Protein AF-A0A090QLT7-F1 (afdb_monomer_lite)

Radius of gyration: 20.05 Å; chains: 1; bounding box: 58×44×57 Å

Organism: NCBI:txid754436

Foldseek 3Di:
DVVVVVVVVVLVVLLVVLLVQLVCLVPDPPDDQLRSLVSLCVSLLVVLCVLPVVSNPDAAQSSQVLLVQQADPPPDGLNDPLNNLSSVSNVDVVRGDDPVSSVVSSVVSNVSSVGGHSVRSVPVCPVPDPDPPDPDPDDDDDD

Sequence (143 aa):
MIYRRVWVWWQNRYRTEALAALDTLGNTQNMTPSERSQALFRVLKTVLVYLDSRHASLFSEPFLQQLDRYTPHSQGGFNTALGQRWMQSLVNPTITLDASEGKALLATSRVWIKVHDPRLGQRDDAANMPEVQDPKLSAKERQ

InterPro domains:
  IPR025489 Protein of unknown function (DUF4381 [PF14316] (3-114)

Secondary structure (DSSP, 8-state):
-HHHHHHHHHHHHHHHHHHHHHHHHHH-TT--HHHHHHHHHHHHHHHHHHH-GGGGG--HHHHHHHHHHTSSSSS--S-SHHHHHHHHHHH-TT----HHHHHHHHHHHHHHHHH--TTTTTTTSTTS---------------

pLDDT: mean 80.19, std 19.17, range [36.0, 96.75]

Structure (mmCIF, N/CA/C/O backbone):
data_AF-A0A090QLT7-F1
#
_entry.id   AF-A0A090QLT7-F1
#
loop_
_atom_site.group_PDB
_atom_site.id
_atom_site.type_symbol
_atom_site.label_atom_id
_atom_site.label_alt_id
_atom_site.label_comp_id
_atom_site.label_asym_id
_atom_site.label_entity_id
_atom_site.label_seq_id
_atom_site.pdbx_PDB_ins_code
_atom_site.Cartn_x
_atom_site.Cartn_y
_atom_site.Cartn_z
_atom_site.occupancy
_atom_site.B_iso_or_equiv
_atom_site.auth_seq_id
_atom_site.auth_comp_id
_atom_site.auth_asym_id
_atom_site.auth_atom_id
_atom_site.pdbx_PDB_model_num
ATOM 1 N N . MET A 1 1 ? 17.314 -9.494 -28.222 1.00 52.06 1 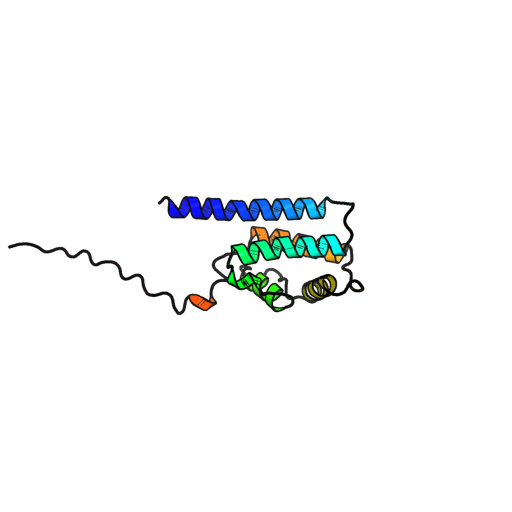MET A N 1
ATOM 2 C CA . MET A 1 1 ? 17.024 -8.113 -27.747 1.00 52.06 1 MET A CA 1
ATOM 3 C C . MET A 1 1 ? 15.533 -7.803 -27.517 1.00 52.06 1 MET A C 1
ATOM 5 O O . MET A 1 1 ? 15.246 -6.803 -26.870 1.00 52.06 1 MET A O 1
ATOM 9 N N . ILE A 1 2 ? 14.580 -8.643 -27.952 1.00 56.88 2 ILE A N 1
ATOM 10 C CA . ILE A 1 2 ? 13.130 -8.406 -27.761 1.00 56.88 2 ILE A CA 1
ATOM 11 C C . ILE A 1 2 ? 12.683 -8.669 -26.308 1.00 56.88 2 ILE A C 1
ATOM 13 O O . ILE A 1 2 ? 11.933 -7.874 -25.745 1.00 56.88 2 ILE A O 1
ATOM 17 N N . TYR A 1 3 ? 13.243 -9.697 -25.657 1.00 51.44 3 TYR A N 1
ATOM 18 C CA . TYR A 1 3 ? 12.934 -10.070 -24.266 1.00 51.44 3 TYR A CA 1
ATOM 19 C C . TYR A 1 3 ? 13.069 -8.917 -23.262 1.00 51.44 3 TYR A C 1
ATOM 21 O O . TYR A 1 3 ? 12.190 -8.715 -22.433 1.00 51.44 3 TYR A O 1
ATOM 29 N N . ARG A 1 4 ? 14.132 -8.105 -23.365 1.00 58.03 4 ARG A N 1
ATOM 30 C CA . ARG A 1 4 ? 14.341 -6.962 -22.458 1.00 58.03 4 ARG A CA 1
ATOM 31 C C . ARG A 1 4 ? 13.281 -5.873 -22.632 1.00 58.03 4 ARG A C 1
ATOM 33 O O . ARG A 1 4 ? 12.872 -5.276 -21.646 1.00 58.03 4 ARG A O 1
ATOM 40 N N . ARG A 1 5 ? 12.825 -5.620 -23.863 1.00 59.81 5 ARG A N 1
ATOM 41 C CA . ARG A 1 5 ? 11.810 -4.589 -24.141 1.00 59.81 5 ARG A CA 1
ATOM 42 C C . ARG A 1 5 ? 10.435 -5.009 -23.643 1.00 59.81 5 ARG A C 1
ATOM 44 O O . ARG A 1 5 ? 9.755 -4.204 -23.021 1.00 59.81 5 ARG A O 1
ATOM 51 N N . VAL A 1 6 ? 10.069 -6.271 -23.868 1.00 59.22 6 VAL A N 1
ATOM 52 C CA . VAL A 1 6 ? 8.826 -6.853 -23.348 1.00 59.22 6 VAL A CA 1
ATOM 53 C C . VAL A 1 6 ? 8.849 -6.822 -21.821 1.00 59.22 6 VAL A C 1
ATOM 55 O O . VAL A 1 6 ? 7.913 -6.315 -21.220 1.00 59.22 6 VAL A O 1
ATOM 58 N N . TRP A 1 7 ? 9.949 -7.238 -21.191 1.00 60.41 7 TRP A N 1
ATOM 59 C CA . TRP A 1 7 ? 10.090 -7.215 -19.734 1.00 60.41 7 TRP A CA 1
ATOM 60 C C . TRP A 1 7 ? 9.965 -5.804 -19.138 1.00 60.41 7 TRP A C 1
ATOM 62 O O . TRP A 1 7 ? 9.192 -5.608 -18.209 1.00 60.41 7 TRP A O 1
ATOM 72 N N . VAL A 1 8 ? 10.636 -4.797 -19.709 1.00 61.47 8 VAL A N 1
ATOM 73 C CA . VAL A 1 8 ? 10.524 -3.396 -19.250 1.00 61.47 8 VAL A CA 1
ATOM 74 C C . VAL A 1 8 ? 9.115 -2.832 -19.468 1.00 61.47 8 VAL A C 1
ATOM 76 O O . VAL A 1 8 ? 8.586 -2.139 -18.602 1.00 61.47 8 VAL A O 1
ATOM 79 N N . TRP A 1 9 ? 8.478 -3.137 -20.600 1.00 63.66 9 TRP A N 1
ATOM 80 C CA . TRP A 1 9 ? 7.107 -2.701 -20.879 1.00 63.66 9 TRP A CA 1
ATOM 81 C C . TRP A 1 9 ? 6.106 -3.317 -19.898 1.00 63.66 9 TRP A C 1
ATOM 83 O O . TRP A 1 9 ? 5.289 -2.605 -19.314 1.00 63.66 9 TRP A O 1
ATOM 93 N N . TRP A 1 10 ? 6.232 -4.621 -19.651 1.00 60.84 10 TRP A N 1
ATOM 94 C CA . TRP A 1 10 ? 5.434 -5.334 -18.660 1.00 60.84 10 TRP A CA 1
ATOM 95 C C . TRP A 1 10 ? 5.668 -4.790 -17.254 1.00 60.84 10 TRP A C 1
ATOM 97 O O . TRP A 1 10 ? 4.707 -4.595 -16.514 1.00 60.84 10 TRP A O 1
ATOM 107 N N . GLN A 1 11 ? 6.917 -4.468 -16.903 1.00 65.31 11 GLN A N 1
ATOM 108 C CA . GLN A 1 11 ? 7.232 -3.899 -15.598 1.00 65.31 11 GLN A CA 1
ATOM 109 C C . GLN A 1 11 ? 6.643 -2.510 -15.368 1.00 65.31 11 GLN A C 1
ATOM 111 O O . GLN A 1 11 ? 6.215 -2.185 -14.262 1.00 65.31 11 GLN A O 1
ATOM 116 N N . ASN A 1 12 ? 6.588 -1.693 -16.412 1.00 73.69 12 ASN A N 1
ATOM 117 C CA . ASN A 1 12 ? 5.999 -0.368 -16.309 1.00 73.69 12 ASN A CA 1
ATOM 118 C C . ASN A 1 12 ? 4.469 -0.432 -16.264 1.00 73.69 12 ASN A C 1
ATOM 120 O O . ASN A 1 12 ? 3.856 0.355 -15.548 1.00 73.69 12 ASN A O 1
ATOM 124 N N . ARG A 1 13 ? 3.848 -1.400 -16.950 1.00 84.31 13 ARG A N 1
ATOM 125 C CA . ARG A 1 13 ? 2.387 -1.510 -17.018 1.00 84.31 13 ARG A CA 1
ATOM 126 C C . ARG A 1 13 ? 1.741 -1.758 -15.653 1.00 84.31 13 ARG A C 1
ATOM 128 O O . ARG A 1 13 ? 0.888 -0.970 -15.248 1.00 84.31 13 ARG A O 1
ATOM 135 N N . TYR A 1 14 ? 2.158 -2.800 -14.930 1.00 87.56 14 TYR A N 1
ATOM 136 C CA . TYR A 1 14 ? 1.538 -3.122 -13.636 1.00 87.56 14 TYR A CA 1
ATOM 137 C C . TYR A 1 14 ? 1.758 -2.002 -12.607 1.00 87.56 14 TYR A C 1
ATOM 139 O O . TYR A 1 14 ? 0.879 -1.724 -11.794 1.00 87.56 14 TYR A O 1
ATOM 147 N N . ARG A 1 15 ? 2.914 -1.318 -12.655 1.00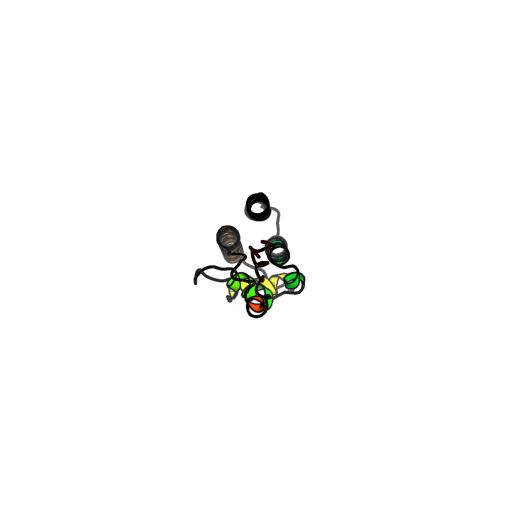 90.81 15 ARG A N 1
ATOM 148 C CA . ARG A 1 15 ? 3.207 -0.167 -11.787 1.00 90.81 15 ARG A CA 1
ATOM 149 C C . ARG A 1 15 ? 2.277 0.999 -12.078 1.00 90.81 15 ARG A C 1
ATOM 151 O O . ARG A 1 15 ? 1.755 1.595 -11.141 1.00 90.81 15 ARG A O 1
ATOM 158 N N . THR A 1 16 ? 2.058 1.321 -13.351 1.00 90.56 16 THR A N 1
ATOM 159 C CA . THR A 1 16 ? 1.128 2.382 -13.751 1.00 90.56 16 THR A CA 1
ATOM 160 C C . THR A 1 16 ? -0.300 2.060 -13.317 1.00 90.56 16 THR A C 1
ATOM 162 O O . THR A 1 16 ? -0.952 2.921 -12.731 1.00 90.56 16 THR A O 1
ATOM 165 N N . GLU A 1 17 ? -0.769 0.828 -13.532 1.00 91.19 17 GLU A N 1
ATOM 166 C CA . GLU A 1 17 ? -2.104 0.388 -13.101 1.00 91.19 17 GLU A CA 1
ATOM 167 C C . GLU A 1 17 ? -2.254 0.457 -11.571 1.00 91.19 17 GLU A C 1
ATOM 169 O O . GLU A 1 17 ? -3.236 1.003 -11.064 1.00 91.19 17 GLU A O 1
ATOM 174 N N . ALA A 1 18 ? -1.244 0.001 -10.821 1.00 93.44 18 ALA A N 1
ATOM 175 C CA . ALA A 1 18 ? -1.240 0.091 -9.365 1.00 93.44 18 ALA A CA 1
ATOM 176 C C . ALA A 1 18 ? -1.248 1.548 -8.872 1.00 93.44 18 ALA A C 1
ATOM 178 O O . ALA A 1 18 ? -2.026 1.888 -7.985 1.00 93.44 18 ALA A O 1
ATOM 179 N N . LEU A 1 19 ? -0.433 2.434 -9.457 1.00 94.19 19 LEU A N 1
ATOM 180 C CA . LEU A 1 19 ? -0.421 3.857 -9.095 1.00 94.19 19 LEU A CA 1
ATOM 181 C C . LEU A 1 19 ? -1.758 4.542 -9.395 1.00 94.19 19 LEU A C 1
ATOM 183 O O . LEU A 1 19 ? -2.224 5.318 -8.564 1.00 94.19 19 LEU A O 1
ATOM 187 N N . ALA A 1 20 ? -2.391 4.235 -10.530 1.00 93.62 20 ALA A N 1
ATOM 188 C CA . ALA A 1 20 ? -3.713 4.758 -10.872 1.00 93.62 20 ALA A CA 1
ATOM 189 C C . ALA A 1 20 ? -4.791 4.286 -9.878 1.00 93.62 20 ALA A C 1
ATOM 191 O O . ALA A 1 20 ? -5.640 5.073 -9.449 1.00 93.62 20 ALA A O 1
ATOM 192 N N . ALA A 1 21 ? -4.721 3.026 -9.438 1.00 93.38 21 ALA A N 1
ATOM 193 C CA . ALA A 1 21 ? -5.599 2.515 -8.390 1.00 93.38 21 ALA A CA 1
ATOM 194 C C . ALA A 1 21 ? -5.374 3.245 -7.051 1.00 93.38 21 ALA A C 1
ATOM 196 O O . ALA A 1 21 ? -6.337 3.680 -6.421 1.00 93.38 21 ALA A O 1
ATOM 197 N N . LEU A 1 22 ? -4.117 3.460 -6.636 1.00 93.94 22 LEU A N 1
ATOM 198 C CA . LEU A 1 22 ? -3.793 4.228 -5.422 1.00 93.94 22 LEU A CA 1
ATOM 199 C C . LEU A 1 22 ? -4.205 5.707 -5.512 1.00 93.94 22 LEU A C 1
ATOM 201 O O . LEU A 1 22 ? -4.451 6.346 -4.485 1.00 93.94 22 LEU A O 1
ATOM 205 N N . ASP A 1 23 ? -4.250 6.285 -6.710 1.00 93.44 23 ASP A N 1
ATOM 206 C CA . ASP A 1 23 ? -4.764 7.638 -6.918 1.00 93.44 23 ASP A CA 1
ATOM 207 C C . ASP A 1 23 ? -6.280 7.697 -6.720 1.00 93.44 23 ASP A C 1
ATOM 209 O O . ASP A 1 23 ? -6.778 8.473 -5.902 1.00 93.44 23 ASP A O 1
ATOM 213 N N . THR A 1 24 ? -6.990 6.758 -7.345 1.00 92.88 24 THR A N 1
ATOM 214 C CA . THR A 1 24 ? -8.440 6.591 -7.196 1.00 92.88 24 THR A CA 1
ATOM 215 C C . THR A 1 24 ? -8.835 6.426 -5.725 1.00 92.88 24 THR A C 1
ATOM 217 O O . THR A 1 24 ? -9.754 7.096 -5.251 1.00 92.88 24 THR A O 1
ATOM 220 N N . LEU A 1 25 ? -8.106 5.604 -4.960 1.00 91.38 25 LEU A N 1
ATOM 221 C CA . LEU A 1 25 ? -8.370 5.388 -3.529 1.00 91.38 25 LEU A CA 1
ATOM 222 C C . LEU A 1 25 ? -8.169 6.637 -2.664 1.00 91.38 25 LEU A C 1
ATOM 224 O O . LEU A 1 25 ? -8.872 6.809 -1.664 1.00 91.38 25 LEU A O 1
ATOM 228 N N . GLY A 1 26 ? -7.209 7.489 -3.030 1.00 88.00 26 GLY A N 1
ATOM 229 C CA . GLY A 1 26 ? -6.942 8.749 -2.335 1.00 88.00 26 GLY A CA 1
ATOM 230 C C . GLY A 1 26 ? -7.997 9.819 -2.616 1.00 88.00 26 GLY A C 1
ATOM 231 O O . GLY A 1 26 ? -8.334 10.587 -1.718 1.00 88.00 26 GLY A O 1
ATOM 232 N N . ASN A 1 27 ? -8.541 9.836 -3.835 1.00 88.69 27 ASN A N 1
ATOM 233 C CA . ASN A 1 27 ? -9.490 10.854 -4.292 1.00 88.69 27 ASN A CA 1
ATOM 234 C C . ASN A 1 27 ? -10.961 10.473 -4.041 1.00 88.69 27 ASN A C 1
ATOM 236 O O . ASN A 1 27 ? -11.836 11.338 -4.048 1.00 88.69 27 ASN A O 1
ATOM 240 N N . THR A 1 28 ? -11.254 9.193 -3.788 1.00 88.88 28 THR A N 1
ATOM 241 C CA . THR A 1 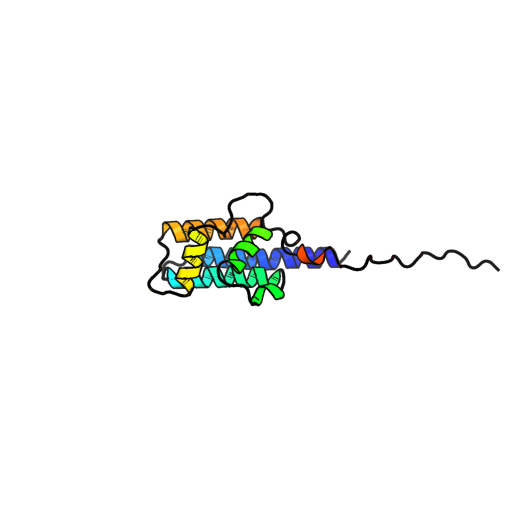28 ? -12.620 8.727 -3.517 1.00 88.88 28 THR A CA 1
ATOM 242 C C . THR A 1 28 ? -13.071 9.129 -2.111 1.00 88.88 28 THR A C 1
ATOM 244 O O . THR A 1 28 ? -12.614 8.576 -1.104 1.00 88.88 28 THR A O 1
ATOM 247 N N . GLN A 1 29 ? -14.011 10.076 -2.049 1.00 82.06 29 GLN A N 1
ATOM 248 C CA . GLN A 1 29 ? -14.569 10.600 -0.796 1.00 82.06 29 GLN A CA 1
ATOM 249 C C . GLN A 1 29 ? -15.660 9.701 -0.190 1.00 82.06 29 GLN A C 1
ATOM 251 O O . GLN A 1 29 ? -15.842 9.705 1.022 1.00 82.06 29 GLN A O 1
ATOM 256 N N . ASN A 1 30 ? -16.319 8.871 -1.005 1.00 86.81 30 ASN A N 1
ATOM 257 C CA . ASN A 1 30 ? -17.459 8.040 -0.589 1.00 86.81 30 ASN A CA 1
ATOM 258 C C . ASN A 1 30 ? -17.070 6.649 -0.051 1.00 86.81 30 ASN A C 1
ATOM 260 O O . ASN A 1 30 ? -17.939 5.801 0.113 1.00 86.81 30 ASN A O 1
ATOM 264 N N . MET A 1 31 ? -15.782 6.387 0.191 1.00 87.50 31 MET A N 1
ATOM 265 C CA . MET A 1 31 ? -15.313 5.115 0.755 1.00 87.50 31 MET A CA 1
ATOM 266 C C . MET A 1 31 ? -15.127 5.213 2.265 1.00 87.50 31 MET A C 1
ATOM 268 O O . MET A 1 31 ? -14.436 6.111 2.764 1.00 87.50 31 MET A O 1
ATOM 272 N N . THR A 1 32 ? -15.655 4.221 2.975 1.00 90.06 32 THR A N 1
ATOM 273 C CA . THR A 1 32 ? -15.369 4.013 4.395 1.00 90.06 32 THR A CA 1
ATOM 274 C C . THR A 1 32 ? -13.881 3.679 4.614 1.00 90.06 32 THR A C 1
ATOM 276 O O . THR A 1 32 ? -13.202 3.184 3.703 1.00 90.06 32 THR A O 1
ATOM 279 N N . PRO A 1 33 ? -13.328 3.912 5.821 1.00 87.94 33 PRO A N 1
ATOM 280 C CA . PRO A 1 33 ? -11.946 3.541 6.137 1.00 87.94 33 PRO A CA 1
ATOM 281 C C . PRO A 1 33 ? -11.645 2.056 5.899 1.00 87.94 33 PRO A C 1
ATOM 283 O O . PRO A 1 33 ? -10.572 1.714 5.395 1.00 87.94 33 PRO A O 1
ATOM 286 N N . SER A 1 34 ? -12.598 1.174 6.204 1.00 89.25 34 SER A N 1
ATOM 287 C CA . SER A 1 34 ? -12.457 -0.272 6.020 1.00 89.25 34 SER A CA 1
ATOM 288 C C . SER A 1 34 ? -12.422 -0.660 4.541 1.00 89.25 34 SER A C 1
ATOM 290 O O . SER A 1 34 ? -11.532 -1.404 4.129 1.00 89.25 34 SER A O 1
ATOM 292 N N . GLU A 1 35 ? -13.309 -0.103 3.711 1.00 91.50 35 GLU A N 1
ATOM 293 C CA . GLU A 1 35 ? -13.295 -0.335 2.258 1.00 91.50 35 GLU A CA 1
ATOM 294 C C . GLU A 1 35 ? -11.988 0.144 1.627 1.00 91.50 35 GLU A C 1
ATOM 296 O O . GLU A 1 35 ? -11.368 -0.583 0.848 1.00 91.50 35 GLU A O 1
ATOM 301 N N . ARG A 1 36 ? -11.519 1.337 2.015 1.00 92.00 36 ARG A N 1
ATOM 302 C CA . ARG A 1 36 ? -10.237 1.873 1.542 1.00 92.00 36 ARG A CA 1
ATOM 303 C C . ARG A 1 36 ? -9.074 0.959 1.935 1.00 92.00 36 ARG A C 1
ATOM 305 O O . ARG A 1 36 ? -8.203 0.693 1.109 1.00 92.00 36 ARG A O 1
ATOM 312 N N . SER A 1 37 ? -9.079 0.443 3.165 1.00 92.50 37 SER A N 1
ATOM 313 C CA . SER A 1 37 ? -8.051 -0.476 3.674 1.00 92.50 37 SER A CA 1
ATOM 314 C C . SER A 1 37 ? -8.029 -1.798 2.906 1.00 92.50 37 SER A C 1
ATOM 316 O O . SER A 1 37 ? -6.957 -2.277 2.533 1.00 92.50 37 SER A O 1
ATOM 318 N N . GLN A 1 38 ? -9.204 -2.366 2.622 1.00 93.44 38 GLN A N 1
ATOM 319 C CA . GLN A 1 38 ? -9.337 -3.588 1.830 1.00 93.44 38 GLN A CA 1
ATOM 320 C C . GLN A 1 38 ? -8.902 -3.381 0.381 1.00 93.44 38 GLN A C 1
ATOM 322 O O . GLN A 1 38 ? -8.201 -4.222 -0.179 1.00 93.44 38 GLN A O 1
ATOM 327 N N . ALA A 1 39 ? -9.292 -2.269 -0.237 1.00 93.88 39 ALA A N 1
ATOM 328 C CA . ALA A 1 39 ? -8.906 -1.975 -1.607 1.00 93.88 39 ALA A CA 1
ATOM 329 C C . ALA A 1 39 ? -7.392 -1.743 -1.728 1.00 93.88 39 ALA A C 1
ATOM 331 O O . ALA A 1 39 ? -6.767 -2.273 -2.647 1.00 93.88 39 ALA A O 1
ATOM 332 N N . LEU A 1 40 ? -6.783 -1.050 -0.759 1.00 94.88 40 LEU A N 1
ATOM 333 C CA . LEU A 1 40 ? -5.330 -0.897 -0.676 1.00 94.88 40 LEU A CA 1
ATOM 334 C C . LEU A 1 40 ? -4.625 -2.258 -0.587 1.00 94.88 40 LEU A C 1
ATOM 336 O O . LEU A 1 40 ? -3.665 -2.507 -1.318 1.00 94.88 40 LEU A O 1
ATOM 340 N N . PHE A 1 41 ? -5.139 -3.159 0.258 1.00 95.94 41 PHE A N 1
ATOM 341 C CA . PHE A 1 41 ? -4.607 -4.516 0.386 1.00 95.94 41 PHE A CA 1
ATOM 342 C C . PHE A 1 41 ? -4.679 -5.263 -0.939 1.00 95.94 41 PHE A C 1
ATOM 344 O O . PHE A 1 41 ? -3.675 -5.819 -1.369 1.00 95.94 41 PHE A O 1
ATOM 351 N N . ARG A 1 42 ? -5.824 -5.222 -1.633 1.00 94.69 42 ARG A N 1
ATOM 352 C CA . ARG A 1 42 ? -5.986 -5.875 -2.942 1.00 94.69 42 ARG A CA 1
ATOM 353 C C . ARG A 1 42 ? -4.987 -5.353 -3.972 1.00 94.69 42 ARG A C 1
ATOM 355 O O . ARG A 1 42 ? -4.412 -6.161 -4.692 1.00 94.69 42 ARG A O 1
ATOM 362 N N . VAL A 1 43 ? -4.744 -4.042 -4.030 1.00 94.94 43 VAL A N 1
ATOM 363 C CA . VAL A 1 43 ? -3.759 -3.458 -4.959 1.00 94.94 43 VAL A CA 1
ATOM 364 C C . VAL A 1 43 ? -2.361 -4.010 -4.678 1.00 94.94 43 VAL A C 1
ATOM 366 O O . VAL A 1 43 ? -1.729 -4.566 -5.574 1.00 94.94 43 VAL A O 1
ATOM 369 N N . LEU A 1 44 ? -1.892 -3.916 -3.432 1.00 94.69 44 LEU A N 1
ATOM 370 C CA . LEU A 1 44 ? -0.553 -4.388 -3.062 1.00 94.69 44 LEU A CA 1
ATOM 371 C C . LEU A 1 44 ? -0.414 -5.908 -3.193 1.00 94.69 44 LEU A C 1
ATOM 373 O O . LEU A 1 44 ? 0.615 -6.405 -3.647 1.00 94.69 44 LEU A O 1
ATOM 377 N N . LYS A 1 45 ? -1.470 -6.648 -2.859 1.00 94.75 45 LYS A N 1
ATOM 378 C CA . LYS A 1 45 ? -1.533 -8.100 -3.000 1.00 94.75 45 LYS A CA 1
ATOM 379 C C . LYS A 1 45 ? -1.411 -8.532 -4.454 1.00 94.75 45 LYS A C 1
ATOM 381 O O . LYS A 1 45 ? -0.602 -9.406 -4.748 1.00 94.75 45 LYS A O 1
ATOM 386 N N . THR A 1 46 ? -2.155 -7.899 -5.359 1.00 92.25 46 THR A N 1
ATOM 387 C CA . THR A 1 46 ? -2.047 -8.153 -6.800 1.00 92.25 46 THR A CA 1
ATOM 388 C C . THR A 1 46 ? -0.629 -7.895 -7.295 1.00 92.25 46 THR A C 1
ATOM 390 O O . THR A 1 46 ? -0.094 -8.709 -8.040 1.00 92.25 46 THR A O 1
ATOM 393 N N . VAL A 1 47 ? 0.018 -6.817 -6.838 1.00 92.50 47 VAL A N 1
ATOM 394 C CA . VAL A 1 47 ? 1.409 -6.528 -7.212 1.00 92.50 47 VAL A CA 1
ATOM 395 C C . VAL A 1 47 ? 2.366 -7.599 -6.685 1.00 92.50 47 VAL A C 1
ATOM 397 O O . VAL A 1 47 ? 3.189 -8.083 -7.451 1.00 92.50 47 VAL A O 1
ATOM 400 N N . LEU A 1 48 ? 2.245 -8.042 -5.430 1.00 91.88 48 LEU A N 1
ATOM 401 C CA . LEU A 1 48 ? 3.084 -9.130 -4.907 1.00 91.88 48 LEU A CA 1
ATOM 402 C C . LEU A 1 48 ? 2.904 -10.447 -5.669 1.00 91.88 48 LEU A C 1
ATOM 404 O O . LEU A 1 48 ? 3.895 -11.109 -5.969 1.00 91.88 48 LEU A O 1
ATOM 408 N N . VAL A 1 49 ? 1.660 -10.813 -5.990 1.00 90.69 49 VAL A N 1
ATOM 409 C CA . VAL A 1 49 ? 1.342 -12.017 -6.780 1.00 90.69 49 VAL A CA 1
ATOM 410 C C . VAL A 1 49 ? 1.875 -11.897 -8.204 1.00 90.69 49 VAL A C 1
ATOM 412 O O . VAL A 1 49 ? 2.329 -12.880 -8.781 1.00 90.69 49 VAL A O 1
ATOM 415 N N . TYR A 1 50 ? 1.859 -10.691 -8.765 1.00 88.44 50 TYR A N 1
ATOM 416 C CA . TYR A 1 50 ? 2.457 -10.413 -10.063 1.00 88.44 50 TYR A CA 1
ATOM 417 C C . TYR A 1 50 ? 3.987 -10.569 -10.037 1.00 88.44 50 TYR A C 1
ATOM 419 O O . TYR A 1 50 ? 4.569 -11.070 -10.997 1.00 88.44 50 TYR A O 1
ATOM 427 N N . LEU A 1 51 ? 4.647 -10.159 -8.947 1.00 88.62 51 LEU A N 1
ATOM 428 C CA . LEU A 1 51 ? 6.095 -10.332 -8.773 1.00 88.62 51 LEU A CA 1
ATOM 429 C C . LEU A 1 51 ? 6.486 -11.802 -8.587 1.00 88.62 51 LEU A C 1
ATOM 431 O O . LEU A 1 51 ? 7.533 -12.220 -9.086 1.00 88.62 51 LEU A O 1
ATOM 435 N N . ASP A 1 52 ? 5.658 -12.563 -7.872 1.00 87.50 52 ASP A N 1
ATOM 436 C CA . ASP A 1 52 ? 5.752 -14.014 -7.754 1.00 87.50 52 ASP A CA 1
ATOM 437 C C . ASP A 1 52 ? 4.418 -14.595 -7.260 1.00 87.50 52 ASP A C 1
ATOM 439 O O . ASP A 1 52 ? 3.922 -14.260 -6.179 1.00 87.50 52 ASP A O 1
ATOM 443 N N . SER A 1 53 ? 3.859 -15.521 -8.038 1.00 88.44 53 SER A N 1
ATOM 444 C CA . SER A 1 53 ? 2.584 -16.178 -7.736 1.00 88.44 53 SER A CA 1
ATOM 445 C C . SER A 1 53 ? 2.563 -16.920 -6.393 1.00 88.44 53 SER A C 1
ATOM 447 O O . SER A 1 53 ? 1.500 -17.031 -5.778 1.00 88.44 53 SER A O 1
ATOM 449 N N . ARG A 1 54 ? 3.722 -17.361 -5.879 1.00 89.69 54 ARG A N 1
ATOM 450 C CA . ARG A 1 54 ? 3.848 -18.018 -4.565 1.00 89.69 54 ARG A CA 1
ATOM 451 C C . ARG A 1 54 ? 3.423 -17.104 -3.417 1.00 89.69 54 ARG A C 1
ATOM 453 O O . ARG A 1 54 ? 2.986 -17.586 -2.376 1.00 89.69 54 ARG A O 1
ATOM 460 N N . HIS A 1 55 ? 3.452 -15.784 -3.616 1.00 90.62 55 HIS A N 1
ATOM 461 C CA . HIS A 1 55 ? 2.985 -14.820 -2.622 1.00 90.62 55 HIS A CA 1
ATOM 462 C C . HIS A 1 55 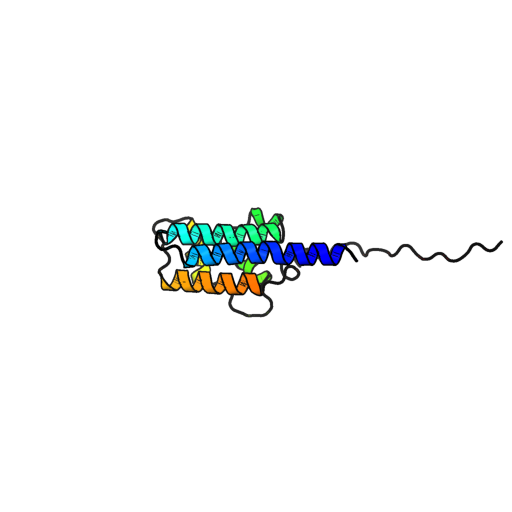? 1.460 -14.763 -2.477 1.00 90.62 55 HIS A C 1
ATOM 464 O O . HIS A 1 55 ? 0.968 -14.032 -1.614 1.00 90.62 55 HIS A O 1
ATOM 470 N N . ALA A 1 56 ? 0.684 -15.514 -3.268 1.00 89.62 56 ALA A N 1
ATOM 471 C CA . ALA A 1 56 ? -0.780 -15.506 -3.218 1.00 89.62 56 ALA A CA 1
ATOM 472 C C . ALA A 1 56 ? -1.352 -15.924 -1.856 1.00 89.62 56 ALA A C 1
ATOM 474 O O . ALA A 1 56 ? -2.354 -15.355 -1.424 1.00 89.62 56 ALA A O 1
ATOM 475 N N . SER A 1 57 ? -0.682 -16.808 -1.118 1.00 92.19 57 SER A N 1
ATOM 476 C CA . SER A 1 57 ? -1.118 -17.250 0.215 1.00 92.19 57 SER A CA 1
ATOM 477 C C . SER A 1 57 ? -0.742 -16.292 1.354 1.00 92.19 57 SER A C 1
ATOM 479 O O . SER A 1 57 ? -1.298 -16.402 2.441 1.00 92.19 57 SER A O 1
ATOM 481 N N . LEU A 1 58 ? 0.164 -15.330 1.128 1.00 93.31 58 LEU A N 1
ATOM 482 C CA . LEU A 1 58 ? 0.664 -14.456 2.198 1.00 93.31 58 LEU A CA 1
ATOM 483 C C . LEU A 1 58 ? -0.415 -13.517 2.754 1.00 93.31 58 LEU A C 1
ATOM 485 O O . LEU A 1 58 ? -1.064 -12.778 2.016 1.00 93.31 58 LEU A O 1
ATOM 489 N N . PHE A 1 59 ? -0.559 -13.466 4.067 1.00 93.75 59 PHE A N 1
ATOM 490 C CA . PHE A 1 59 ? -1.444 -12.524 4.746 1.00 93.75 59 PHE A CA 1
ATOM 491 C C . PHE A 1 59 ? -0.792 -12.073 6.050 1.00 93.75 59 PHE A C 1
ATOM 493 O O . PHE A 1 59 ? 0.163 -12.704 6.496 1.00 93.75 59 PHE A O 1
ATOM 500 N N . SER A 1 60 ? -1.309 -11.009 6.666 1.00 92.75 60 SER A N 1
ATOM 501 C CA . SER A 1 60 ? -0.832 -10.513 7.958 1.00 92.75 60 SER A CA 1
ATOM 502 C C . SER A 1 60 ? 0.675 -10.197 7.938 1.00 92.75 60 SER A C 1
ATOM 504 O O . SER A 1 60 ? 1.181 -9.642 6.964 1.00 92.75 60 SER A O 1
ATOM 506 N N . GLU A 1 61 ? 1.403 -10.532 8.997 1.00 93.38 61 GLU A N 1
ATOM 507 C CA . GLU A 1 61 ? 2.833 -10.270 9.123 1.00 93.38 61 GLU A CA 1
ATOM 508 C C . GLU A 1 61 ? 3.685 -10.821 7.957 1.00 93.38 61 GLU A C 1
ATOM 510 O O . GLU A 1 61 ? 4.449 -10.033 7.395 1.00 93.38 61 GLU A O 1
ATOM 515 N N . PRO A 1 62 ? 3.544 -12.087 7.505 1.00 93.44 62 PRO A N 1
ATOM 516 C CA . PRO A 1 62 ? 4.271 -12.588 6.334 1.00 93.44 62 PRO A CA 1
ATOM 517 C C . PRO A 1 62 ? 4.109 -11.728 5.076 1.00 93.44 62 PRO A C 1
ATOM 519 O O . PRO A 1 62 ? 5.048 -11.564 4.300 1.00 93.44 62 PRO A O 1
ATOM 522 N N . PHE A 1 63 ? 2.925 -11.149 4.870 1.00 94.81 63 PHE A N 1
ATOM 523 C CA . PHE A 1 63 ? 2.683 -10.233 3.758 1.00 94.81 63 PHE A CA 1
ATOM 524 C C . PHE A 1 63 ? 3.471 -8.924 3.919 1.00 94.81 63 PHE A C 1
ATOM 526 O O . PHE A 1 63 ? 4.109 -8.480 2.966 1.00 94.81 63 PHE A O 1
ATOM 533 N N . LEU A 1 64 ? 3.480 -8.335 5.119 1.00 94.81 64 LEU A N 1
ATOM 534 C CA . LEU A 1 64 ? 4.210 -7.093 5.403 1.00 94.81 64 LEU A CA 1
ATOM 535 C C . LEU A 1 64 ? 5.725 -7.284 5.278 1.00 94.81 64 LEU A C 1
ATOM 537 O O . LEU A 1 64 ? 6.397 -6.483 4.633 1.00 94.81 64 LEU A O 1
ATOM 541 N N . GLN A 1 65 ? 6.252 -8.377 5.834 1.00 93.19 65 GLN A N 1
ATOM 542 C CA . GLN A 1 65 ? 7.665 -8.735 5.712 1.00 93.19 65 GLN A CA 1
ATOM 543 C C . GLN A 1 65 ? 8.072 -8.912 4.247 1.00 93.19 65 GLN A C 1
ATOM 545 O O . GLN A 1 65 ? 9.160 -8.497 3.847 1.00 93.19 65 GLN A O 1
ATOM 550 N N . GLN A 1 66 ? 7.195 -9.498 3.426 1.00 94.12 66 GLN A N 1
ATOM 551 C CA . GLN A 1 66 ? 7.490 -9.679 2.012 1.00 94.12 66 GLN A CA 1
ATOM 552 C C . GLN A 1 66 ? 7.537 -8.349 1.259 1.00 94.12 66 GLN A C 1
ATOM 554 O O . GLN A 1 66 ? 8.441 -8.161 0.449 1.00 94.12 66 GLN A O 1
ATOM 559 N N . LEU A 1 67 ? 6.633 -7.402 1.542 1.00 93.00 67 LEU A N 1
ATOM 560 C CA . LEU A 1 67 ? 6.731 -6.048 0.982 1.00 93.00 67 LEU A CA 1
ATOM 561 C C . LEU A 1 67 ? 8.087 -5.410 1.316 1.00 93.00 67 LEU A C 1
ATOM 563 O O . LEU A 1 67 ? 8.730 -4.848 0.430 1.00 93.00 67 LEU A O 1
ATOM 567 N N . ASP A 1 68 ? 8.557 -5.574 2.552 1.00 92.06 68 ASP A N 1
ATOM 568 C CA . ASP A 1 68 ? 9.828 -5.005 3.009 1.00 92.06 68 ASP A CA 1
ATOM 569 C C . ASP A 1 68 ? 11.045 -5.627 2.327 1.00 92.06 68 ASP A C 1
ATOM 571 O O . ASP A 1 68 ? 11.994 -4.918 2.000 1.00 92.06 68 ASP A O 1
ATOM 575 N N . ARG A 1 69 ? 11.001 -6.926 2.010 1.00 91.12 69 ARG A N 1
ATOM 576 C CA . ARG A 1 69 ? 12.062 -7.598 1.238 1.00 91.12 69 ARG A CA 1
ATOM 577 C C . ARG A 1 69 ? 12.214 -7.052 -0.179 1.00 91.12 69 ARG A C 1
ATOM 579 O O . ARG A 1 69 ? 13.299 -7.128 -0.748 1.00 91.12 69 ARG A O 1
ATOM 586 N N . TYR A 1 70 ? 11.147 -6.505 -0.755 1.00 90.25 70 TYR A N 1
ATOM 587 C CA . TYR A 1 70 ? 11.185 -5.858 -2.065 1.00 90.25 70 TYR A CA 1
ATOM 588 C C . TYR A 1 70 ? 11.656 -4.394 -2.009 1.00 90.25 70 TYR A C 1
ATOM 590 O O . TYR A 1 70 ? 11.842 -3.787 -3.066 1.00 90.25 70 TYR A O 1
ATOM 598 N N . THR A 1 71 ? 11.863 -3.818 -0.821 1.00 88.12 71 THR A N 1
ATOM 599 C CA . THR A 1 71 ? 12.284 -2.422 -0.651 1.00 88.12 71 THR A CA 1
ATOM 600 C C . THR A 1 71 ? 13.812 -2.299 -0.723 1.00 88.12 71 THR A C 1
ATOM 602 O O . THR A 1 71 ? 14.523 -2.878 0.100 1.00 88.12 71 THR A O 1
ATOM 605 N N . PRO A 1 72 ? 14.365 -1.540 -1.687 1.00 80.12 72 PRO A N 1
ATOM 606 C CA . PRO A 1 72 ? 15.794 -1.272 -1.722 1.00 80.12 72 PRO A CA 1
ATOM 607 C C . PRO A 1 72 ? 16.184 -0.270 -0.626 1.00 80.12 72 PRO A C 1
ATOM 609 O O . PRO A 1 72 ? 15.733 0.872 -0.643 1.00 80.12 72 PRO A O 1
ATOM 612 N N . HIS A 1 73 ? 17.109 -0.679 0.252 1.00 67.62 73 HIS A N 1
ATOM 613 C CA . HIS A 1 73 ? 17.621 0.088 1.404 1.00 67.62 73 HIS A CA 1
ATOM 614 C C . HIS A 1 73 ? 16.560 0.367 2.485 1.00 67.62 73 HIS A C 1
ATOM 616 O O . HIS A 1 73 ? 15.366 0.252 2.239 1.00 67.62 73 HIS A O 1
ATOM 622 N N . SER A 1 74 ? 17.001 0.731 3.696 1.00 60.53 74 SER A N 1
ATOM 623 C CA . SER A 1 74 ? 16.189 0.933 4.914 1.00 60.53 74 SER A CA 1
ATOM 624 C C . SER A 1 74 ? 15.207 2.121 4.864 1.00 60.53 74 SER A C 1
ATOM 626 O O . SER A 1 74 ? 15.015 2.819 5.859 1.00 60.53 74 SER A O 1
ATOM 628 N N . GLN A 1 75 ? 14.603 2.404 3.710 1.00 60.25 75 GLN A N 1
ATOM 629 C CA . GLN A 1 75 ? 13.433 3.267 3.628 1.00 60.25 75 GLN A CA 1
ATOM 630 C C . GLN A 1 75 ? 12.276 2.541 4.316 1.00 60.25 75 GLN A C 1
ATOM 632 O O . GLN A 1 75 ? 12.063 1.359 4.067 1.00 60.25 75 GLN A O 1
ATOM 637 N N . GLY A 1 76 ? 11.602 3.230 5.241 1.00 62.97 76 GLY A N 1
ATOM 638 C CA . GLY A 1 76 ? 10.638 2.648 6.178 1.00 62.97 76 GLY A CA 1
ATOM 639 C C . GLY A 1 76 ? 9.715 1.586 5.571 1.00 62.97 76 GLY A C 1
ATOM 640 O O . GLY A 1 76 ? 9.198 1.746 4.466 1.00 62.97 76 GLY A O 1
ATOM 641 N N . GLY A 1 77 ? 9.537 0.502 6.322 1.00 80.06 77 GLY A N 1
ATOM 642 C CA . GLY A 1 77 ? 8.800 -0.677 5.891 1.00 80.06 77 GLY A CA 1
ATOM 643 C C . GLY A 1 77 ? 7.320 -0.682 6.271 1.00 80.06 77 GLY A C 1
ATOM 644 O O . GLY A 1 77 ? 6.807 0.173 6.997 1.00 80.06 77 GLY A O 1
ATOM 645 N N . PHE A 1 78 ? 6.639 -1.707 5.787 1.00 90.81 78 PHE A N 1
ATOM 646 C CA . PHE A 1 78 ? 5.288 -2.094 6.135 1.00 90.81 78 PHE A CA 1
ATOM 647 C C . PHE A 1 78 ? 5.239 -2.902 7.425 1.00 90.81 78 PHE A C 1
ATOM 649 O O . PHE A 1 78 ? 4.220 -2.832 8.108 1.00 90.81 78 PHE A O 1
ATOM 656 N N . ASN A 1 79 ? 6.294 -3.632 7.808 1.00 91.12 79 ASN A N 1
ATOM 657 C CA . ASN A 1 79 ? 6.308 -4.396 9.056 1.00 91.12 79 ASN A CA 1
ATOM 658 C C . ASN A 1 79 ? 6.547 -3.493 10.283 1.00 91.12 79 ASN A C 1
ATOM 660 O O . ASN A 1 79 ? 7.565 -3.558 10.967 1.00 91.12 79 ASN A O 1
ATOM 664 N N . THR A 1 80 ? 5.588 -2.608 10.539 1.00 92.50 80 THR A N 1
ATOM 665 C CA . THR A 1 80 ? 5.550 -1.659 11.657 1.00 92.50 80 THR A CA 1
ATOM 666 C C . THR A 1 80 ? 4.244 -1.826 12.430 1.00 92.50 80 THR A C 1
ATOM 668 O O . THR A 1 80 ? 3.321 -2.492 11.962 1.00 92.50 80 THR A O 1
ATOM 671 N N . ALA A 1 81 ? 4.112 -1.168 13.586 1.00 92.81 81 ALA A N 1
ATOM 672 C CA . ALA A 1 81 ? 2.857 -1.165 14.347 1.00 92.81 81 ALA A CA 1
ATOM 673 C C . ALA A 1 81 ? 1.649 -0.723 13.495 1.00 92.81 81 ALA A C 1
ATOM 675 O O . ALA A 1 81 ? 0.574 -1.312 13.595 1.00 92.81 81 ALA A O 1
ATOM 676 N N . LEU A 1 82 ? 1.844 0.256 12.602 1.00 94.00 82 LEU A N 1
ATOM 677 C CA . LEU A 1 82 ? 0.816 0.714 11.667 1.00 94.00 82 LEU A CA 1
ATOM 678 C C . LEU A 1 82 ? 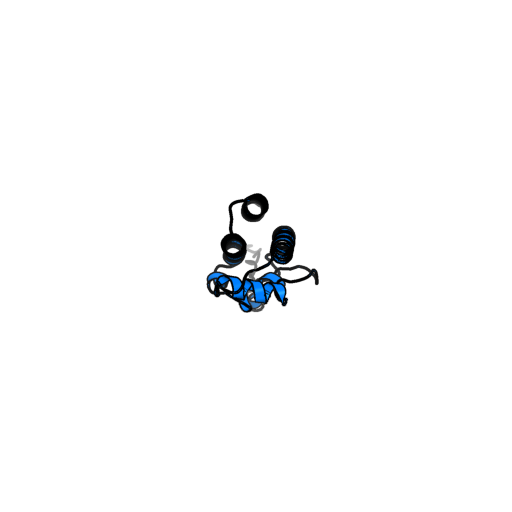0.428 -0.374 10.656 1.00 94.00 82 LEU A C 1
ATOM 680 O O . LEU A 1 82 ? -0.757 -0.598 10.419 1.00 94.00 82 LEU A O 1
ATOM 684 N N . GLY A 1 83 ? 1.403 -1.079 10.078 1.00 94.44 83 GLY A N 1
ATOM 685 C CA . GLY A 1 83 ? 1.116 -2.178 9.154 1.00 94.44 83 GLY A CA 1
ATOM 686 C C . GLY A 1 83 ? 0.426 -3.357 9.834 1.00 94.44 83 GLY A C 1
ATOM 687 O O . GLY A 1 83 ? -0.520 -3.914 9.282 1.00 94.44 83 GLY A O 1
ATOM 688 N N . GLN A 1 84 ? 0.823 -3.693 11.062 1.00 95.38 84 GLN A N 1
ATOM 689 C CA . GLN A 1 84 ? 0.162 -4.734 11.853 1.00 95.38 84 GLN A CA 1
ATOM 690 C C . GLN A 1 84 ? -1.288 -4.352 12.179 1.00 95.38 84 GLN A C 1
ATOM 692 O O . GLN A 1 84 ? -2.206 -5.146 11.968 1.00 95.38 84 GLN A O 1
ATOM 697 N N . ARG A 1 85 ? -1.522 -3.103 12.601 1.00 94.25 85 ARG A N 1
ATOM 698 C CA . ARG A 1 85 ? -2.871 -2.567 12.829 1.00 94.25 85 ARG A CA 1
ATOM 699 C C . ARG A 1 85 ? -3.716 -2.581 11.558 1.00 94.25 85 ARG A C 1
ATOM 701 O O . ARG A 1 85 ? -4.898 -2.908 11.612 1.00 94.25 85 ARG A O 1
ATOM 708 N N . TRP A 1 86 ? -3.115 -2.273 10.412 1.00 96.31 86 TRP A N 1
ATOM 709 C CA . TRP A 1 86 ? -3.783 -2.393 9.122 1.00 96.31 86 TRP A CA 1
ATOM 710 C C . TRP A 1 86 ? -4.185 -3.837 8.817 1.00 96.31 86 TRP A C 1
ATOM 712 O O . TRP A 1 86 ? -5.328 -4.076 8.451 1.00 96.31 86 TRP A O 1
ATOM 722 N N . MET A 1 87 ? -3.312 -4.823 9.029 1.00 96.75 87 MET A N 1
ATOM 723 C CA . MET A 1 87 ? -3.684 -6.234 8.846 1.00 96.75 87 MET A CA 1
ATOM 724 C C . MET A 1 87 ? -4.841 -6.653 9.757 1.00 96.75 87 MET A C 1
ATOM 726 O O . MET A 1 87 ? -5.727 -7.391 9.330 1.00 96.75 87 MET A O 1
ATOM 730 N N . GLN A 1 88 ? -4.872 -6.144 10.988 1.00 94.56 88 GLN A N 1
ATOM 731 C CA . GLN A 1 88 ? -5.971 -6.382 11.920 1.00 94.56 88 GLN A CA 1
ATOM 732 C C . GLN A 1 88 ? -7.277 -5.708 11.475 1.00 94.56 88 GLN A C 1
ATOM 734 O O . GLN A 1 88 ? -8.333 -6.329 11.586 1.00 94.56 88 GLN A O 1
ATOM 739 N N . SER A 1 89 ? -7.229 -4.494 10.913 1.00 94.50 89 SER A N 1
ATOM 740 C CA . SER A 1 89 ? -8.427 -3.795 10.416 1.00 94.50 89 SER A CA 1
ATOM 741 C C . SER A 1 89 ? -9.080 -4.477 9.211 1.00 94.50 89 SER A C 1
ATOM 743 O O . SER A 1 89 ? -10.262 -4.270 8.941 1.00 94.50 89 SER A O 1
ATOM 745 N N . LEU A 1 90 ? -8.338 -5.327 8.490 1.00 93.50 90 LEU A N 1
ATOM 746 C CA . LEU A 1 90 ? -8.883 -6.124 7.388 1.00 93.50 90 LEU A CA 1
ATOM 747 C C . LEU A 1 90 ? -9.778 -7.274 7.861 1.00 93.50 90 LEU A C 1
ATOM 749 O O . LEU A 1 90 ? -10.683 -7.667 7.128 1.00 93.50 90 LEU A O 1
ATOM 753 N N . VAL A 1 91 ? -9.512 -7.825 9.049 1.00 92.31 91 VAL A N 1
ATOM 754 C CA . VAL A 1 91 ? -10.222 -9.000 9.588 1.00 92.31 91 VAL A CA 1
ATOM 755 C C . VAL A 1 91 ? -11.182 -8.647 10.714 1.00 92.31 91 VAL A C 1
ATOM 757 O O . VAL A 1 91 ? -12.149 -9.371 10.936 1.00 92.31 91 VAL A O 1
ATOM 760 N N . ASN A 1 92 ? -10.932 -7.544 11.419 1.00 90.75 92 ASN A N 1
ATOM 761 C CA . ASN A 1 92 ? -11.731 -7.120 12.553 1.00 90.75 92 ASN A CA 1
ATOM 762 C C . ASN A 1 92 ? -12.408 -5.768 12.268 1.00 90.75 92 ASN A C 1
ATOM 764 O O . ASN A 1 92 ? -11.723 -4.744 12.249 1.00 90.75 92 ASN A O 1
ATOM 768 N N . PRO A 1 93 ? -13.745 -5.726 12.117 1.00 85.62 93 PRO A N 1
ATOM 769 C CA . PRO A 1 93 ? -14.469 -4.493 11.817 1.00 85.62 93 PRO A CA 1
ATOM 770 C C . PRO A 1 93 ? -14.446 -3.469 12.961 1.00 85.62 93 PRO A C 1
ATOM 772 O O . PRO A 1 93 ? -14.761 -2.306 12.725 1.00 85.62 93 PRO A O 1
ATOM 775 N N . THR A 1 94 ? -14.083 -3.867 14.187 1.00 88.88 94 THR A N 1
ATOM 776 C CA . THR A 1 94 ? -13.958 -2.931 15.317 1.00 88.88 94 THR A CA 1
ATOM 777 C C . THR A 1 94 ? -12.638 -2.167 15.305 1.00 88.88 94 THR A C 1
ATOM 779 O O . THR A 1 94 ? -12.521 -1.130 15.956 1.00 88.88 94 THR A O 1
ATOM 782 N N . ILE A 1 95 ? -11.647 -2.654 14.555 1.00 89.19 95 ILE A N 1
ATOM 783 C CA . ILE A 1 95 ? -10.356 -1.998 14.395 1.00 89.19 95 ILE A CA 1
ATOM 784 C C . ILE A 1 95 ? -10.407 -1.210 13.095 1.00 89.19 95 ILE A C 1
ATOM 786 O O . ILE A 1 95 ? -10.420 -1.772 12.006 1.00 89.19 95 ILE A O 1
ATOM 790 N N . THR A 1 96 ? -10.397 0.113 13.203 1.00 88.44 96 THR A N 1
ATOM 791 C CA . THR A 1 96 ? -10.310 1.007 12.049 1.00 88.44 96 THR A CA 1
ATOM 792 C C . THR A 1 96 ? -9.013 1.795 12.089 1.00 88.44 96 THR A C 1
ATOM 794 O O . THR A 1 96 ? -8.509 2.132 13.165 1.00 88.44 96 THR A O 1
ATOM 797 N N . LEU A 1 97 ? -8.493 2.097 10.903 1.00 89.94 97 LEU A N 1
ATOM 798 C CA . LEU A 1 97 ? -7.424 3.071 10.738 1.00 89.94 97 LEU A CA 1
ATOM 799 C C . LEU A 1 97 ? -8.029 4.470 10.764 1.00 89.94 97 LEU A C 1
ATOM 801 O O . LEU A 1 97 ? -9.065 4.711 10.134 1.00 89.94 97 LEU A O 1
ATOM 805 N N . ASP A 1 98 ? -7.380 5.386 11.470 1.00 90.88 98 ASP A N 1
ATOM 806 C CA . ASP A 1 98 ? -7.759 6.790 11.403 1.00 90.88 98 ASP A CA 1
ATOM 807 C C . ASP A 1 98 ? -7.351 7.429 10.058 1.00 90.88 98 ASP A C 1
ATOM 809 O O . ASP A 1 98 ? -6.691 6.828 9.201 1.00 90.88 98 ASP A O 1
ATOM 813 N N . ALA A 1 99 ? -7.786 8.670 9.832 1.00 87.69 99 ALA A N 1
ATOM 814 C CA . ALA A 1 99 ? -7.524 9.369 8.577 1.00 87.69 99 ALA A CA 1
ATOM 815 C C . ALA A 1 99 ? -6.025 9.633 8.331 1.00 87.69 99 ALA A C 1
ATOM 817 O O . ALA A 1 99 ? -5.591 9.668 7.177 1.00 87.69 99 ALA A O 1
ATOM 818 N N . SER A 1 100 ? -5.239 9.827 9.389 1.00 91.06 100 SER A N 1
ATOM 819 C CA . SER A 1 100 ? -3.799 10.082 9.319 1.00 91.06 100 SER A CA 1
ATOM 820 C C . SER A 1 100 ? -3.037 8.789 9.037 1.00 91.06 100 SER A C 1
ATOM 822 O O . SER A 1 100 ? -2.208 8.755 8.129 1.00 91.06 100 SER A O 1
ATOM 824 N N . GLU A 1 101 ? -3.382 7.710 9.737 1.00 93.81 101 GLU A N 1
ATOM 825 C CA . GLU A 1 101 ? -2.884 6.349 9.531 1.00 93.81 101 GLU A CA 1
ATOM 826 C C . GLU A 1 101 ? -3.162 5.869 8.098 1.00 93.81 101 GLU A C 1
ATOM 828 O O . GLU A 1 101 ? -2.261 5.390 7.406 1.00 93.81 101 GLU A O 1
ATOM 833 N N . GLY A 1 102 ? -4.388 6.074 7.604 1.00 92.00 102 GLY A N 1
ATOM 834 C CA . GLY A 1 102 ? -4.766 5.742 6.230 1.00 92.00 102 GLY A CA 1
ATOM 835 C C . GLY A 1 102 ? -3.984 6.539 5.180 1.00 92.00 102 GLY A C 1
ATOM 836 O O . GLY A 1 102 ? -3.539 5.973 4.178 1.00 92.00 102 GLY A O 1
ATOM 837 N N . LYS A 1 103 ? -3.760 7.842 5.407 1.00 92.00 103 LYS A N 1
ATOM 838 C CA . LYS A 1 103 ? -2.922 8.679 4.528 1.00 92.00 103 LYS A CA 1
ATOM 839 C C . LYS A 1 103 ? -1.461 8.235 4.542 1.00 92.00 103 LYS A C 1
ATOM 841 O O . LYS A 1 103 ? -0.848 8.176 3.477 1.00 92.00 103 LYS A O 1
ATOM 846 N N . ALA A 1 104 ? -0.922 7.905 5.714 1.00 93.12 104 ALA A N 1
ATOM 847 C CA . ALA A 1 104 ? 0.442 7.413 5.860 1.00 93.12 104 ALA A CA 1
ATOM 848 C C . ALA A 1 104 ? 0.634 6.092 5.103 1.00 93.12 104 ALA A C 1
ATOM 850 O O . ALA A 1 104 ? 1.538 5.993 4.279 1.00 93.12 104 ALA A O 1
ATOM 851 N N . LEU A 1 105 ? -0.269 5.121 5.278 1.00 93.69 105 LEU A N 1
ATOM 852 C CA . LEU A 1 105 ? -0.231 3.852 4.541 1.00 93.69 105 LEU A CA 1
ATOM 853 C C . LEU A 1 105 ? -0.332 4.048 3.031 1.00 93.69 105 LEU A C 1
ATOM 855 O O . LEU A 1 105 ? 0.407 3.413 2.276 1.00 93.69 105 LEU A O 1
ATOM 859 N N . LEU A 1 106 ? -1.210 4.942 2.572 1.00 93.88 106 LEU A N 1
ATOM 860 C CA . LEU A 1 106 ? -1.336 5.246 1.151 1.00 93.88 106 LEU A CA 1
ATOM 861 C C . LEU A 1 106 ? -0.050 5.878 0.594 1.00 93.88 106 LEU A C 1
ATOM 863 O O . LEU A 1 106 ? 0.391 5.514 -0.497 1.00 93.88 106 LEU A O 1
ATOM 867 N N . ALA A 1 107 ? 0.571 6.793 1.342 1.00 92.62 107 ALA A N 1
ATOM 868 C CA . ALA A 1 107 ? 1.840 7.409 0.969 1.00 92.62 107 ALA A CA 1
ATOM 869 C C . ALA A 1 107 ? 2.972 6.372 0.902 1.00 92.62 107 ALA A C 1
ATOM 871 O O . ALA A 1 107 ? 3.647 6.289 -0.127 1.00 92.62 107 ALA A O 1
ATOM 872 N N . THR A 1 108 ? 3.118 5.527 1.928 1.00 93.06 108 THR A N 1
ATOM 873 C CA . THR A 1 108 ? 4.087 4.419 1.952 1.00 93.06 108 THR A CA 1
ATOM 874 C C . THR A 1 108 ? 3.875 3.478 0.767 1.00 93.06 108 THR A C 1
ATOM 876 O O . THR A 1 108 ? 4.823 3.142 0.062 1.00 93.06 108 THR A O 1
ATOM 879 N N . SER A 1 109 ? 2.621 3.142 0.455 1.00 93.56 109 SER A N 1
ATOM 880 C CA . SER A 1 109 ? 2.262 2.301 -0.695 1.00 93.56 109 SER A CA 1
ATOM 881 C C . SER A 1 109 ? 2.658 2.924 -2.029 1.00 93.56 109 SER A C 1
ATOM 883 O O . SER A 1 109 ? 3.216 2.247 -2.891 1.00 93.56 109 SER A O 1
ATOM 885 N N . ARG A 1 110 ? 2.429 4.229 -2.208 1.00 93.19 110 ARG A N 1
ATOM 886 C CA . ARG A 1 110 ? 2.843 4.948 -3.423 1.00 93.19 110 ARG A CA 1
ATOM 887 C C . ARG A 1 110 ? 4.357 4.964 -3.584 1.00 93.19 110 ARG A C 1
ATOM 889 O O . ARG A 1 110 ? 4.837 4.797 -4.704 1.00 93.19 110 ARG A O 1
ATOM 896 N N . VAL A 1 111 ? 5.097 5.181 -2.496 1.00 91.81 111 VAL A N 1
ATOM 897 C CA . VAL A 1 111 ? 6.565 5.123 -2.512 1.00 91.81 111 VAL A CA 1
ATOM 898 C C . VAL A 1 111 ? 7.008 3.721 -2.906 1.00 91.81 111 VAL A C 1
ATOM 900 O O . VAL A 1 111 ? 7.726 3.574 -3.891 1.00 91.81 111 VAL A O 1
ATOM 903 N N . TRP A 1 112 ? 6.492 2.694 -2.233 1.00 92.94 112 TRP A N 1
ATOM 904 C CA . TRP A 1 112 ? 6.845 1.302 -2.492 1.00 92.94 112 TRP A CA 1
ATOM 905 C C . TRP A 1 112 ? 6.599 0.881 -3.947 1.00 92.94 112 TRP A C 1
ATOM 907 O O . TRP A 1 112 ? 7.495 0.345 -4.595 1.00 92.94 112 TRP A O 1
ATOM 917 N N . ILE A 1 113 ? 5.442 1.206 -4.536 1.00 91.69 113 ILE A N 1
ATOM 918 C CA . ILE A 1 113 ? 5.166 0.880 -5.948 1.00 91.69 113 ILE A CA 1
ATOM 919 C C . ILE A 1 113 ? 6.193 1.512 -6.901 1.00 91.69 113 ILE A C 1
ATOM 921 O O . ILE A 1 113 ? 6.559 0.896 -7.905 1.00 91.69 113 ILE A O 1
ATOM 925 N N . LYS A 1 114 ? 6.692 2.712 -6.589 1.00 89.62 114 LYS A N 1
ATOM 926 C CA . LYS A 1 114 ? 7.699 3.396 -7.411 1.00 89.62 114 LYS A CA 1
ATOM 927 C C . LYS A 1 114 ? 9.090 2.790 -7.253 1.00 89.62 114 LYS A C 1
ATOM 929 O O . LYS A 1 114 ? 9.803 2.686 -8.250 1.00 89.62 114 LYS A O 1
ATOM 934 N N . VAL A 1 115 ? 9.468 2.412 -6.031 1.00 89.12 115 VAL A N 1
ATOM 935 C CA . VAL A 1 115 ? 10.866 2.096 -5.697 1.00 89.12 115 VAL A CA 1
ATOM 936 C C . VAL A 1 115 ? 11.168 0.611 -5.546 1.00 89.12 115 VAL A C 1
ATOM 938 O O . VAL A 1 115 ? 12.340 0.261 -5.613 1.00 89.12 115 VAL A O 1
ATOM 941 N N . HIS A 1 116 ? 10.168 -0.260 -5.359 1.00 90.19 116 HIS A N 1
ATOM 942 C CA . HIS A 1 116 ? 10.422 -1.684 -5.125 1.00 90.19 116 HIS A CA 1
ATOM 943 C C . HIS A 1 116 ? 11.267 -2.299 -6.248 1.00 90.19 116 HIS A C 1
ATOM 945 O O . HIS A 1 116 ? 11.104 -1.953 -7.423 1.00 90.19 116 HIS A O 1
ATOM 951 N N . ASP A 1 117 ? 12.147 -3.234 -5.901 1.00 88.38 117 ASP A N 1
ATOM 952 C CA . ASP A 1 117 ? 12.979 -3.954 -6.863 1.00 88.38 117 ASP A CA 1
ATOM 953 C C . ASP A 1 117 ? 12.549 -5.428 -6.923 1.00 88.38 117 ASP A C 1
ATOM 955 O O . ASP A 1 117 ? 12.806 -6.176 -5.976 1.00 88.38 117 ASP A O 1
ATOM 959 N N . PRO A 1 118 ? 11.941 -5.878 -8.040 1.00 84.81 118 PRO A N 1
ATOM 960 C CA . PRO A 1 118 ? 11.531 -7.267 -8.251 1.00 84.81 118 PRO A CA 1
ATOM 961 C C . PRO A 1 118 ? 12.627 -8.312 -7.995 1.00 84.81 118 PRO A C 1
ATOM 963 O O . PRO A 1 118 ? 12.309 -9.465 -7.727 1.00 84.81 118 PRO A O 1
ATOM 966 N N . ARG A 1 119 ? 13.907 -7.931 -8.067 1.00 84.50 119 ARG A N 1
ATOM 967 C CA . ARG A 1 119 ? 15.052 -8.832 -7.873 1.00 84.50 119 ARG A CA 1
ATOM 968 C C . ARG A 1 119 ? 15.381 -9.094 -6.403 1.00 84.50 119 ARG A C 1
ATOM 970 O O . ARG A 1 119 ? 16.068 -10.069 -6.112 1.00 84.50 119 ARG A O 1
ATOM 977 N N . LEU A 1 120 ? 14.940 -8.234 -5.483 1.00 83.75 120 LEU A N 1
ATOM 978 C CA . LEU A 1 120 ? 15.290 -8.347 -4.062 1.00 83.75 120 LEU A CA 1
ATOM 979 C C . LEU A 1 120 ? 14.428 -9.376 -3.327 1.00 83.75 120 LEU A C 1
ATOM 981 O O . LEU A 1 120 ? 14.961 -10.187 -2.575 1.00 83.75 120 LEU A O 1
ATOM 985 N N . GLY A 1 121 ? 13.122 -9.402 -3.593 1.00 70.06 121 GLY A N 1
ATOM 986 C CA . GLY A 1 121 ? 12.190 -10.316 -2.921 1.00 70.06 121 GLY A CA 1
ATOM 987 C C . GLY A 1 121 ? 12.129 -11.736 -3.500 1.00 70.06 121 GLY A C 1
ATOM 988 O O . GLY A 1 121 ? 11.392 -12.558 -2.974 1.00 70.06 121 GLY A O 1
ATOM 989 N N . GLN A 1 122 ? 12.898 -12.038 -4.555 1.00 67.00 122 GLN A N 1
ATOM 990 C CA . GLN A 1 122 ? 13.012 -13.380 -5.163 1.00 67.00 122 GLN A CA 1
ATOM 991 C C . GLN A 1 122 ? 14.213 -14.192 -4.624 1.00 67.00 122 GLN A C 1
ATOM 993 O O . GLN A 1 122 ? 14.509 -15.277 -5.120 1.00 67.00 122 GLN A O 1
ATOM 998 N N . ARG A 1 123 ? 14.954 -13.659 -3.641 1.00 54.78 123 ARG A N 1
ATOM 999 C CA . ARG A 1 123 ? 16.292 -14.146 -3.253 1.00 54.78 123 ARG A CA 1
ATOM 1000 C C . ARG A 1 123 ? 16.367 -15.506 -2.553 1.00 54.78 123 ARG A C 1
ATOM 1002 O O . ARG A 1 123 ? 17.485 -15.976 -2.363 1.00 54.78 123 ARG A O 1
ATOM 1009 N N . ASP A 1 124 ? 15.254 -16.166 -2.256 1.00 50.25 124 ASP A N 1
ATOM 1010 C CA . ASP A 1 124 ? 15.297 -17.508 -1.660 1.00 50.25 124 ASP A CA 1
ATOM 1011 C C . ASP A 1 124 ? 15.687 -18.611 -2.676 1.00 50.25 124 ASP A C 1
ATOM 1013 O O . ASP A 1 124 ? 16.088 -19.694 -2.261 1.00 50.25 124 ASP A O 1
ATOM 1017 N N . ASP A 1 125 ? 15.694 -18.334 -3.993 1.00 44.22 125 ASP A N 1
ATOM 1018 C CA . ASP A 1 125 ? 16.021 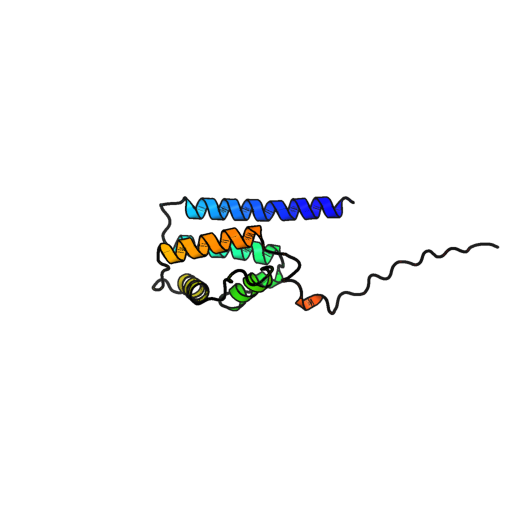-19.339 -5.030 1.00 44.22 125 ASP A CA 1
ATOM 1019 C C . ASP A 1 125 ? 17.366 -19.129 -5.752 1.00 44.22 125 ASP A C 1
ATOM 1021 O O . ASP A 1 125 ? 17.803 -19.989 -6.520 1.00 44.22 125 ASP A O 1
ATOM 1025 N N . ALA A 1 126 ? 18.074 -18.015 -5.526 1.00 43.06 126 ALA A N 1
ATOM 1026 C CA . ALA A 1 126 ? 19.340 -17.752 -6.229 1.00 43.06 126 ALA A CA 1
ATOM 1027 C C . ALA A 1 126 ? 20.480 -18.711 -5.822 1.00 43.06 126 ALA A C 1
ATOM 1029 O O . ALA A 1 126 ? 21.519 -18.740 -6.476 1.00 43.06 126 ALA A O 1
ATOM 1030 N N . ALA A 1 127 ? 20.280 -19.515 -4.773 1.00 40.50 127 ALA A N 1
ATOM 1031 C CA . ALA A 1 127 ? 21.178 -20.602 -4.398 1.00 40.50 127 ALA A CA 1
ATOM 1032 C C . ALA A 1 127 ? 20.956 -21.895 -5.214 1.00 40.50 127 ALA A C 1
ATOM 1034 O O . ALA A 1 127 ? 21.717 -22.840 -5.031 1.00 40.50 127 ALA A O 1
ATOM 1035 N N . ASN A 1 128 ? 19.943 -21.970 -6.094 1.00 40.59 128 ASN A N 1
ATOM 1036 C CA . ASN A 1 128 ? 19.618 -23.213 -6.805 1.00 40.59 128 ASN A CA 1
ATOM 1037 C C . ASN A 1 128 ? 19.085 -23.027 -8.240 1.00 40.59 128 ASN A C 1
ATOM 1039 O O . ASN A 1 128 ? 18.210 -23.770 -8.685 1.00 40.59 128 ASN A O 1
ATOM 1043 N N . MET A 1 129 ? 19.611 -22.054 -8.989 1.00 36.81 129 MET A N 1
ATOM 1044 C CA . MET A 1 129 ? 19.402 -22.014 -10.439 1.00 36.81 129 MET A CA 1
ATOM 1045 C C . MET A 1 129 ? 20.591 -22.705 -11.122 1.00 36.81 129 MET A C 1
ATOM 1047 O O . MET A 1 129 ? 21.731 -22.346 -10.817 1.00 36.81 129 MET A O 1
ATOM 1051 N N . PRO A 1 130 ? 20.371 -23.696 -12.010 1.00 36.72 130 PRO A N 1
ATOM 1052 C CA . PRO A 1 130 ? 21.464 -24.357 -12.699 1.00 36.72 130 PRO A CA 1
ATOM 1053 C C . PRO A 1 130 ? 22.201 -23.312 -13.530 1.00 36.72 130 PRO A C 1
ATOM 1055 O O . PRO A 1 130 ? 21.588 -22.546 -14.279 1.00 36.72 130 PRO A O 1
ATOM 1058 N N . GLU A 1 131 ? 23.519 -23.282 -13.358 1.00 36.00 131 GLU A N 1
ATOM 1059 C CA . GLU A 1 131 ? 24.451 -22.613 -14.250 1.00 36.00 131 GLU A CA 1
ATOM 1060 C C . GLU A 1 131 ? 24.042 -22.947 -15.686 1.00 36.00 131 GLU A C 1
ATOM 1062 O O . GLU A 1 131 ? 24.049 -24.111 -16.095 1.00 36.00 131 GLU A O 1
ATOM 1067 N N . VAL A 1 132 ? 23.586 -21.934 -16.426 1.00 41.44 132 VAL A N 1
ATOM 1068 C CA . VAL A 1 132 ? 23.319 -22.061 -17.856 1.00 41.44 132 VAL A CA 1
ATOM 1069 C C . VAL A 1 132 ? 24.672 -22.344 -18.490 1.00 41.44 132 VAL A C 1
ATOM 1071 O O . VAL A 1 132 ? 25.445 -21.425 -18.741 1.00 41.44 132 VAL A O 1
ATOM 1074 N N . GLN A 1 133 ? 24.983 -23.626 -18.677 1.00 36.06 133 GLN A N 1
ATOM 1075 C CA . GLN A 1 133 ? 26.147 -24.048 -19.435 1.00 36.06 133 GLN A CA 1
ATOM 1076 C C . GLN A 1 133 ? 25.962 -23.542 -20.862 1.00 36.06 133 GLN A C 1
ATOM 1078 O O . GLN A 1 133 ? 25.079 -24.002 -21.591 1.00 36.06 133 GLN A O 1
ATOM 1083 N N . ASP A 1 134 ? 26.794 -22.576 -21.238 1.00 38.66 134 ASP A N 1
ATOM 1084 C CA . ASP A 1 134 ? 27.005 -22.185 -22.622 1.00 38.66 134 ASP A CA 1
ATOM 1085 C C . ASP A 1 134 ? 27.251 -23.446 -23.470 1.00 38.66 134 ASP A C 1
ATOM 1087 O O . ASP A 1 134 ? 28.165 -24.226 -23.163 1.00 38.66 134 ASP A O 1
ATOM 1091 N N . PRO A 1 135 ? 26.492 -23.684 -24.555 1.00 38.69 135 PRO A N 1
ATOM 1092 C CA . PRO A 1 135 ? 26.895 -24.683 -25.523 1.00 38.69 135 PRO A CA 1
ATOM 1093 C C . PRO A 1 135 ? 28.212 -24.214 -26.143 1.00 38.69 135 PRO A C 1
ATOM 1095 O O . PRO A 1 135 ? 28.270 -23.220 -26.869 1.00 38.69 135 PRO A O 1
ATOM 1098 N N . LYS A 1 136 ? 29.283 -24.939 -25.804 1.00 36.59 136 LYS A N 1
ATOM 1099 C CA . LYS A 1 136 ? 30.631 -24.783 -26.348 1.00 36.59 136 LYS A CA 1
ATOM 1100 C C . LYS A 1 136 ? 30.569 -24.524 -27.853 1.00 36.59 136 LYS A C 1
ATOM 1102 O O . LYS A 1 136 ? 30.108 -25.370 -28.619 1.00 36.59 136 LYS A O 1
ATOM 1107 N N . LEU A 1 137 ? 31.132 -23.390 -28.266 1.00 42.31 137 LEU A N 1
ATOM 1108 C CA . LEU A 1 137 ? 31.660 -23.196 -29.610 1.00 42.31 137 LEU A CA 1
ATOM 1109 C C . LEU A 1 137 ? 32.702 -24.307 -29.849 1.00 42.31 137 LEU A C 1
ATOM 1111 O O . LEU A 1 137 ? 33.850 -24.192 -29.421 1.00 42.31 137 LEU A O 1
ATOM 1115 N N . SER A 1 138 ? 32.305 -25.417 -30.474 1.00 37.50 138 SER A N 1
ATOM 1116 C CA . SER A 1 138 ? 33.252 -26.437 -30.923 1.00 37.50 138 SER A CA 1
ATOM 1117 C C . SER A 1 138 ? 33.689 -26.085 -32.337 1.00 37.50 138 SER A C 1
ATOM 1119 O O . SER A 1 138 ? 33.077 -26.467 -33.330 1.00 37.50 138 SER A O 1
ATOM 1121 N N . ALA A 1 139 ? 34.751 -25.288 -32.412 1.00 45.53 139 ALA A N 1
ATOM 1122 C CA . ALA A 1 139 ? 35.594 -25.233 -33.587 1.00 45.53 139 ALA A CA 1
ATOM 1123 C C . ALA A 1 139 ? 36.401 -26.536 -33.648 1.00 45.53 139 ALA A C 1
ATOM 1125 O O . ALA A 1 139 ? 37.293 -26.724 -32.823 1.00 45.53 139 ALA A O 1
ATOM 1126 N N . LYS A 1 140 ? 36.092 -27.411 -34.610 1.00 44.81 140 LYS A N 1
ATOM 1127 C CA . LYS A 1 140 ? 37.042 -28.254 -35.361 1.00 44.81 140 LYS A CA 1
ATOM 1128 C C . LYS A 1 140 ? 36.280 -29.327 -36.133 1.00 44.81 140 LYS A C 1
ATOM 1130 O O . LYS A 1 140 ? 35.943 -30.347 -35.556 1.00 44.81 140 LYS A O 1
ATOM 1135 N N . GLU A 1 141 ? 36.181 -29.153 -37.444 1.00 37.56 141 GLU A N 1
ATOM 1136 C CA . GLU A 1 141 ? 36.334 -30.272 -38.375 1.00 37.56 141 GLU A CA 1
ATOM 1137 C C . GLU A 1 141 ? 37.267 -29.808 -39.500 1.00 37.56 141 GLU A C 1
ATOM 1139 O O . GLU A 1 141 ? 36.895 -29.088 -40.422 1.00 37.56 141 GLU A O 1
ATOM 1144 N N . ARG A 1 142 ? 38.549 -30.143 -39.326 1.00 42.09 142 ARG A N 1
ATOM 1145 C CA . ARG A 1 142 ? 39.484 -30.379 -40.423 1.00 42.09 142 ARG A CA 1
ATOM 1146 C C . ARG A 1 142 ? 39.724 -31.880 -40.425 1.00 42.09 142 ARG A C 1
ATOM 1148 O O . ARG A 1 142 ? 40.362 -32.364 -39.489 1.00 42.09 142 ARG A O 1
ATOM 1155 N N . GLN A 1 143 ? 39.271 -32.557 -41.467 1.00 45.03 143 GLN A N 1
ATOM 1156 C CA . GLN A 1 143 ? 40.026 -33.623 -42.110 1.00 45.03 143 GLN A CA 1
ATOM 1157 C C . GLN A 1 143 ? 39.565 -33.757 -43.554 1.00 45.03 143 GLN A C 1
ATOM 1159 O O . GLN A 1 143 ? 38.339 -33.686 -43.776 1.00 45.03 143 GLN A O 1
#